Protein AF-A0A535Z3X6-F1 (afdb_monomer_lite)

Foldseek 3Di:
DDPPDDWFAKEWDDWAWAADPVDRQKIKIKTFIWTFDADAAFPDKAKAFPDDPDVDGLDPDDDDDFLRFDADPRGTGDGRSIGMRMDRDDQAKMKMWIDHPPDIGIYIDGHHPHDDD

Structure (mmCIF, N/CA/C/O backbone):
data_AF-A0A535Z3X6-F1
#
_entry.id   AF-A0A535Z3X6-F1
#
loop_
_atom_site.group_PDB
_atom_site.id
_atom_site.type_symbol
_atom_site.label_atom_id
_atom_site.label_alt_id
_atom_site.label_comp_id
_atom_site.label_asym_id
_atom_site.label_entity_id
_atom_site.label_seq_id
_atom_site.pdbx_PDB_ins_code
_atom_site.Cartn_x
_atom_site.Cartn_y
_atom_site.Cartn_z
_atom_site.occupancy
_atom_site.B_iso_or_equiv
_atom_site.auth_seq_id
_atom_site.auth_comp_id
_atom_site.auth_asym_id
_atom_site.auth_atom_id
_atom_site.pdbx_PDB_model_num
ATOM 1 N N . MET A 1 1 ? -25.530 9.236 23.873 1.00 33.88 1 MET A N 1
ATOM 2 C CA . MET A 1 1 ? -25.318 7.859 23.384 1.00 33.88 1 MET A CA 1
ATOM 3 C C . MET A 1 1 ? -24.532 7.975 22.097 1.00 33.88 1 MET A C 1
ATOM 5 O O . MET A 1 1 ? -25.044 8.572 21.159 1.00 33.88 1 MET A O 1
ATOM 9 N N . SER A 1 2 ? -23.265 7.555 22.117 1.00 38.88 2 SER A N 1
ATOM 10 C CA . SER A 1 2 ? -22.378 7.620 20.955 1.00 38.88 2 SER A CA 1
ATOM 11 C C . SER A 1 2 ? -22.986 6.841 19.804 1.00 38.88 2 SER A C 1
ATOM 13 O O . SER A 1 2 ? -23.329 5.670 19.959 1.00 38.88 2 SER A O 1
ATOM 15 N N . VAL A 1 3 ? -23.105 7.498 18.656 1.00 43.91 3 VAL A N 1
ATOM 16 C CA . VAL A 1 3 ? -23.276 6.818 17.380 1.00 43.91 3 VAL A CA 1
ATOM 17 C C . VAL A 1 3 ? -21.984 6.030 17.184 1.00 43.91 3 VAL A C 1
ATOM 19 O O . VAL A 1 3 ? -20.964 6.594 16.800 1.00 43.91 3 VAL A O 1
ATOM 22 N N . LEU A 1 4 ? -21.999 4.745 17.542 1.00 49.28 4 LEU A N 1
ATOM 23 C CA . LEU A 1 4 ? -21.045 3.764 17.033 1.00 49.28 4 LEU A CA 1
ATOM 24 C C . LEU A 1 4 ? -21.332 3.670 15.535 1.00 49.28 4 LEU A C 1
ATOM 26 O O . LEU A 1 4 ? -22.103 2.826 15.084 1.00 49.28 4 LEU A O 1
ATOM 30 N N . GLY A 1 5 ? -20.826 4.658 14.797 1.00 49.34 5 GLY A N 1
ATOM 31 C CA . GLY A 1 5 ? -20.870 4.679 13.350 1.00 49.34 5 GLY A CA 1
ATOM 32 C C . GLY A 1 5 ? -20.200 3.411 12.855 1.00 49.34 5 GLY A C 1
ATOM 33 O O . GLY A 1 5 ? -19.174 2.995 13.391 1.00 49.34 5 GLY A O 1
ATOM 34 N N . THR A 1 6 ? -20.826 2.775 11.873 1.00 55.25 6 THR A N 1
AT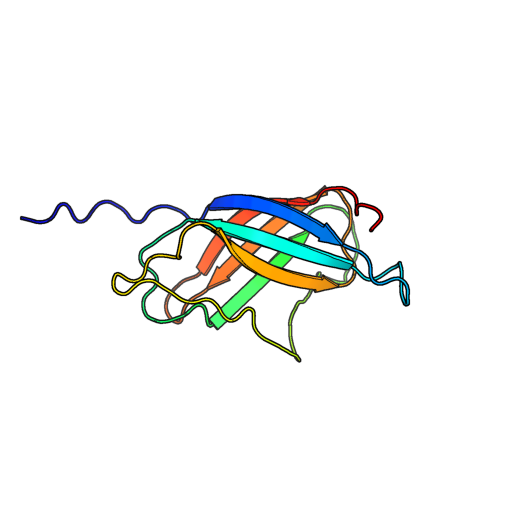OM 35 C CA . THR A 1 6 ? -20.239 1.682 11.100 1.00 55.25 6 THR A CA 1
ATOM 36 C C . THR A 1 6 ? -18.764 1.971 10.815 1.00 55.25 6 THR A C 1
ATOM 38 O O . THR A 1 6 ? -18.458 3.108 10.442 1.00 55.25 6 THR A O 1
ATOM 41 N N . PRO A 1 7 ? -17.865 0.980 10.976 1.00 61.44 7 PRO A N 1
ATOM 42 C CA . PRO A 1 7 ? -16.462 1.148 10.629 1.00 61.44 7 PRO A CA 1
ATOM 43 C C . PRO A 1 7 ? -16.345 1.734 9.224 1.00 61.44 7 PRO A C 1
ATOM 45 O O . PRO A 1 7 ? -16.982 1.237 8.292 1.00 61.44 7 PRO A O 1
ATOM 48 N N . LEU A 1 8 ? -15.565 2.802 9.079 1.00 72.81 8 LEU A N 1
ATOM 49 C CA . LEU A 1 8 ? -15.204 3.313 7.767 1.00 72.81 8 LEU A CA 1
ATOM 50 C C . LEU A 1 8 ? -14.409 2.215 7.056 1.00 72.81 8 LEU A C 1
ATOM 52 O O . LEU A 1 8 ? -13.427 1.728 7.630 1.00 72.81 8 LEU A O 1
ATOM 56 N N . PRO A 1 9 ? -14.824 1.813 5.842 1.00 79.69 9 PRO A N 1
ATOM 57 C CA . PRO A 1 9 ? -14.063 0.850 5.067 1.00 79.69 9 PRO A CA 1
ATOM 58 C C . PRO A 1 9 ? -12.667 1.410 4.795 1.00 79.69 9 PRO A C 1
ATOM 60 O O . PRO A 1 9 ? -12.490 2.626 4.685 1.00 79.69 9 PRO A O 1
ATOM 63 N N . LEU A 1 10 ? -11.685 0.516 4.692 1.00 84.94 10 LEU A N 1
ATOM 64 C CA . LEU A 1 10 ? -10.348 0.888 4.253 1.00 84.94 10 LEU A CA 1
ATOM 65 C C . LEU A 1 10 ? -10.427 1.457 2.832 1.00 84.94 10 LEU A C 1
ATOM 67 O O . LEU A 1 10 ? -11.106 0.895 1.972 1.00 84.94 10 LEU A O 1
ATOM 71 N N . ARG A 1 11 ? -9.750 2.579 2.592 1.00 86.81 11 ARG A N 1
ATOM 72 C CA . ARG A 1 11 ? -9.685 3.228 1.281 1.00 86.81 11 ARG A CA 1
ATOM 73 C C . ARG A 1 11 ? -8.288 3.775 1.034 1.00 86.81 11 ARG A C 1
ATOM 75 O O . ARG A 1 11 ? -7.654 4.305 1.945 1.00 86.81 11 ARG A O 1
ATOM 82 N N . ALA A 1 12 ? -7.846 3.706 -0.216 1.00 86.69 12 ALA A N 1
ATOM 83 C CA . ALA A 1 12 ? -6.664 4.421 -0.673 1.00 86.69 12 ALA A CA 1
ATOM 84 C C . ALA A 1 12 ? -7.004 5.857 -1.090 1.00 86.69 12 ALA A C 1
ATOM 86 O O . ALA A 1 12 ? -7.955 6.102 -1.833 1.00 86.69 12 ALA A O 1
ATOM 87 N N . LEU A 1 13 ? -6.208 6.802 -0.601 1.00 87.75 13 LEU A N 1
ATOM 88 C CA . LEU A 1 13 ? -6.321 8.233 -0.859 1.00 87.75 13 LEU A CA 1
ATOM 89 C C . LEU A 1 13 ? -5.414 8.682 -2.001 1.00 87.75 13 LEU A C 1
ATOM 91 O O . LEU A 1 13 ? -5.834 9.437 -2.876 1.00 87.75 13 LEU A O 1
ATOM 95 N N . ALA A 1 14 ? -4.163 8.231 -1.971 1.00 85.94 14 ALA A N 1
ATOM 96 C CA . ALA A 1 14 ? -3.144 8.589 -2.939 1.00 85.94 14 ALA A CA 1
ATOM 97 C C . ALA A 1 14 ? -2.154 7.438 -3.104 1.00 85.94 14 ALA A C 1
ATOM 99 O O . ALA A 1 14 ? -1.909 6.668 -2.175 1.00 85.94 14 ALA A O 1
ATOM 100 N N . VAL A 1 15 ? -1.583 7.339 -4.300 1.00 87.56 15 VAL A N 1
ATOM 101 C CA . VAL A 1 15 ? -0.558 6.353 -4.635 1.00 87.56 15 VAL A CA 1
ATOM 102 C C . VAL A 1 15 ? 0.602 7.083 -5.290 1.00 87.56 15 VAL A C 1
ATOM 104 O O . VAL A 1 15 ? 0.405 7.927 -6.164 1.00 87.56 15 VAL A O 1
ATOM 107 N N . SER A 1 16 ? 1.813 6.757 -4.860 1.00 86.19 16 SER A N 1
ATOM 108 C CA . SER A 1 16 ? 3.064 7.310 -5.364 1.00 86.19 16 SER A CA 1
ATOM 109 C C . SER A 1 16 ? 4.046 6.193 -5.681 1.00 86.19 16 SER A C 1
ATOM 111 O O . SER A 1 16 ? 3.956 5.095 -5.135 1.00 86.19 16 SER A O 1
ATOM 113 N N . ALA A 1 17 ? 4.971 6.489 -6.585 1.00 85.75 17 ALA A N 1
ATOM 114 C CA . ALA A 1 17 ? 5.862 5.527 -7.200 1.00 85.75 17 ALA A CA 1
ATOM 115 C C . ALA A 1 17 ? 7.243 6.154 -7.391 1.00 85.75 17 ALA A C 1
ATOM 117 O O . ALA A 1 17 ? 7.348 7.192 -8.046 1.00 85.75 17 ALA A O 1
ATOM 118 N N . HIS A 1 18 ? 8.293 5.541 -6.845 1.00 82.94 18 HIS A N 1
ATOM 119 C CA . HIS A 1 18 ? 9.656 6.060 -6.963 1.00 82.94 18 HIS A CA 1
ATOM 120 C C . HIS A 1 18 ? 10.679 4.953 -7.222 1.00 82.94 18 HIS A C 1
ATOM 122 O O . HIS A 1 18 ? 10.690 3.946 -6.518 1.00 82.94 18 HIS A O 1
ATOM 128 N N . TYR A 1 19 ? 11.578 5.158 -8.188 1.00 79.38 19 TYR A N 1
ATOM 129 C CA . TYR A 1 19 ? 12.653 4.212 -8.484 1.00 79.38 19 TYR A CA 1
ATOM 130 C C . TYR A 1 19 ? 13.979 4.619 -7.812 1.00 79.38 19 TYR A C 1
ATOM 132 O O . TYR A 1 19 ? 14.392 5.779 -7.883 1.00 79.38 19 TYR A O 1
ATOM 140 N N . PRO A 1 20 ? 14.718 3.675 -7.209 1.00 68.69 20 PRO A N 1
ATOM 141 C CA . PRO A 1 20 ? 16.101 3.887 -6.838 1.00 68.69 20 PRO A CA 1
ATOM 142 C C . PRO A 1 20 ? 16.985 3.855 -8.094 1.00 68.69 20 PRO A C 1
ATOM 144 O O . PRO A 1 20 ? 16.943 2.918 -8.888 1.00 68.69 20 PRO A O 1
ATOM 147 N N . ALA A 1 21 ? 17.863 4.849 -8.246 1.00 68.56 21 ALA A N 1
ATOM 148 C CA . ALA A 1 21 ? 18.785 4.939 -9.386 1.00 68.56 21 ALA A CA 1
ATOM 149 C C . ALA A 1 21 ? 19.719 3.717 -9.540 1.00 68.56 21 ALA A C 1
ATOM 151 O O . ALA A 1 21 ? 20.248 3.472 -10.621 1.00 68.56 21 ALA A O 1
ATOM 152 N N . SER A 1 22 ? 19.943 2.959 -8.463 1.00 68.75 22 SER A N 1
ATOM 153 C CA . SER A 1 22 ? 20.819 1.785 -8.436 1.00 68.75 22 SER A CA 1
ATOM 154 C C . SER A 1 22 ? 20.181 0.505 -8.980 1.00 68.75 22 SER A C 1
ATOM 156 O O . SER A 1 22 ? 20.918 -0.419 -9.318 1.00 68.75 22 SER A O 1
ATOM 158 N N . ASN A 1 23 ? 18.850 0.418 -9.040 1.00 69.81 23 ASN A N 1
ATOM 159 C CA . ASN A 1 23 ? 18.154 -0.754 -9.559 1.00 69.81 23 ASN A CA 1
ATOM 160 C C . ASN A 1 23 ? 16.774 -0.351 -10.109 1.00 69.81 23 ASN A C 1
ATOM 162 O O . ASN A 1 23 ? 15.815 -0.317 -9.341 1.00 69.81 23 ASN A O 1
ATOM 166 N N . PRO A 1 24 ? 16.667 -0.042 -11.415 1.00 66.81 24 PRO A N 1
ATOM 167 C CA . PRO A 1 24 ? 15.437 0.480 -12.010 1.00 66.81 24 PRO A CA 1
ATOM 168 C C . PRO A 1 24 ? 14.306 -0.552 -12.083 1.00 66.81 24 PRO A C 1
ATOM 170 O O . PRO A 1 24 ? 13.173 -0.185 -12.376 1.00 66.81 24 PRO A O 1
ATOM 173 N N . GLU A 1 25 ? 14.596 -1.833 -11.845 1.00 70.12 25 GLU A N 1
ATOM 174 C CA . GLU A 1 25 ? 13.578 -2.882 -11.851 1.00 70.12 25 GLU A CA 1
ATOM 175 C C . GLU A 1 25 ? 12.828 -2.976 -10.511 1.00 70.12 25 GLU A C 1
ATOM 177 O O . GLU A 1 25 ? 11.690 -3.442 -10.468 1.00 70.12 25 GLU A O 1
ATOM 182 N N . PHE A 1 26 ? 13.432 -2.489 -9.422 1.00 74.19 26 PHE A N 1
ATOM 183 C CA . PHE A 1 26 ? 12.757 -2.319 -8.137 1.00 74.19 26 PHE A CA 1
ATOM 184 C C . PHE A 1 26 ? 12.255 -0.892 -7.992 1.00 74.19 26 PHE A C 1
ATOM 186 O O . PHE A 1 26 ? 12.939 0.051 -8.369 1.00 74.19 26 PHE A O 1
ATOM 193 N N . TRP A 1 27 ? 11.100 -0.711 -7.365 1.00 75.19 27 TRP A N 1
ATOM 194 C CA . TRP A 1 27 ? 10.608 0.614 -7.010 1.00 75.19 27 TRP A CA 1
ATOM 195 C C . TRP A 1 27 ? 9.777 0.576 -5.733 1.00 75.19 27 TRP A C 1
ATOM 197 O O . TRP A 1 27 ? 9.285 -0.470 -5.302 1.00 75.19 27 TRP A O 1
ATOM 207 N N . ASP A 1 28 ? 9.702 1.737 -5.095 1.00 79.94 28 ASP A N 1
ATOM 208 C CA . ASP A 1 28 ? 8.912 1.970 -3.901 1.00 79.94 28 ASP A CA 1
ATOM 209 C C . ASP A 1 28 ? 7.525 2.465 -4.320 1.00 79.94 28 ASP A C 1
ATOM 211 O O . ASP A 1 28 ? 7.405 3.460 -5.039 1.00 79.94 28 ASP A O 1
ATOM 215 N N . VAL A 1 29 ? 6.481 1.795 -3.836 1.00 80.25 29 VAL A N 1
ATOM 216 C CA . VAL A 1 29 ? 5.090 2.234 -3.950 1.00 80.25 29 VAL A CA 1
ATOM 217 C C . VAL A 1 29 ? 4.631 2.721 -2.582 1.00 80.25 29 VAL A C 1
ATOM 219 O O . VAL A 1 29 ? 4.572 1.948 -1.626 1.00 80.25 29 VAL A O 1
ATOM 222 N N . GLY A 1 30 ? 4.340 4.015 -2.474 1.00 84.38 30 GLY A N 1
ATOM 223 C CA . GLY A 1 30 ? 3.769 4.630 -1.279 1.00 84.38 30 GLY A CA 1
ATOM 224 C C . GLY A 1 30 ? 2.264 4.789 -1.435 1.00 84.38 30 GLY A C 1
ATOM 225 O O . GLY A 1 30 ? 1.827 5.402 -2.407 1.00 84.38 30 GLY A O 1
ATOM 226 N N . VAL A 1 31 ? 1.485 4.264 -0.492 1.00 84.06 31 VAL A N 1
ATOM 227 C CA . VAL A 1 31 ? 0.021 4.335 -0.516 1.00 84.06 31 VAL A CA 1
ATOM 228 C C . VAL A 1 31 ? -0.484 5.015 0.741 1.00 84.06 31 VAL A C 1
ATOM 230 O O . VAL A 1 31 ? -0.275 4.507 1.840 1.00 84.06 31 VAL A O 1
ATOM 233 N N . ASP A 1 32 ? -1.180 6.130 0.563 1.00 87.81 32 ASP A N 1
ATOM 234 C CA . ASP A 1 32 ? -1.856 6.832 1.646 1.00 87.81 32 ASP A CA 1
ATOM 235 C C . ASP A 1 32 ? -3.228 6.213 1.871 1.00 87.81 32 ASP A C 1
ATOM 237 O O . ASP A 1 32 ? -4.025 6.097 0.939 1.00 87.81 32 ASP A O 1
ATOM 241 N N . LEU A 1 33 ? -3.510 5.823 3.110 1.00 85.00 33 LEU A N 1
ATOM 242 C CA . LEU A 1 33 ? -4.734 5.125 3.477 1.00 85.00 33 LEU A CA 1
ATOM 243 C C . LEU A 1 33 ? -5.589 5.948 4.441 1.00 85.00 33 LEU A C 1
ATOM 245 O O . LEU A 1 33 ? -5.089 6.689 5.292 1.00 85.00 33 LEU A O 1
ATOM 249 N N . GLU A 1 34 ? -6.899 5.753 4.333 1.00 85.81 34 GLU A N 1
ATOM 250 C CA . GLU A 1 34 ? -7.883 6.126 5.343 1.00 85.81 34 GLU A CA 1
ATOM 251 C C . GLU A 1 34 ? -8.732 4.914 5.729 1.00 85.81 34 GLU A C 1
ATOM 253 O O . GLU A 1 34 ? -8.935 3.986 4.949 1.00 85.81 34 GLU A O 1
ATOM 258 N N . GLY A 1 35 ? -9.237 4.920 6.955 1.00 82.56 35 GLY A N 1
ATOM 259 C CA . GLY A 1 35 ? -10.071 3.849 7.485 1.00 82.56 35 GLY A CA 1
ATOM 260 C C . GLY A 1 35 ? -10.062 3.869 9.006 1.00 82.56 35 GLY A C 1
ATOM 261 O O . GLY A 1 35 ? -9.276 4.594 9.626 1.00 82.56 35 GLY A O 1
ATOM 262 N N . CYS A 1 36 ? -10.934 3.084 9.635 1.00 77.81 36 CYS A N 1
ATOM 263 C CA . CYS A 1 36 ? -10.998 3.071 11.093 1.00 77.81 36 CYS A CA 1
ATOM 264 C C . CYS A 1 36 ? -11.281 1.706 11.730 1.00 77.81 36 CYS A C 1
ATOM 266 O O . CYS A 1 36 ? -11.404 0.677 11.066 1.00 77.81 36 CYS A O 1
ATOM 268 N N . CYS A 1 37 ? -11.382 1.755 13.064 1.00 77.06 37 CYS A N 1
ATOM 269 C CA . CYS A 1 37 ? -11.713 0.669 13.983 1.00 77.06 37 CYS A CA 1
ATOM 270 C C . CYS A 1 37 ? -10.641 -0.424 14.119 1.00 77.06 37 CYS A C 1
ATOM 272 O O . CYS A 1 37 ? -10.993 -1.558 14.439 1.00 77.06 37 CYS A O 1
ATOM 274 N N . TRP A 1 38 ? -9.376 -0.116 13.858 1.00 78.06 38 TRP A N 1
ATOM 275 C CA . TRP A 1 38 ? -8.257 -1.030 14.078 1.00 78.06 38 TRP A CA 1
ATOM 276 C C . TRP A 1 38 ? -7.974 -1.145 15.576 1.00 78.06 38 TRP A C 1
ATOM 278 O O . TRP A 1 38 ? -8.078 -0.157 16.303 1.00 78.06 38 TRP A O 1
ATOM 288 N N . THR A 1 39 ? -7.673 -2.346 16.067 1.00 70.25 39 THR A N 1
ATOM 289 C CA . THR A 1 39 ? -7.707 -2.580 17.522 1.00 70.25 39 THR A CA 1
ATOM 290 C C . THR A 1 39 ? -6.465 -2.083 18.258 1.00 70.25 39 THR A C 1
ATOM 292 O O . THR A 1 39 ? -6.576 -1.621 19.392 1.00 70.25 39 THR A O 1
ATOM 295 N N . ASP A 1 40 ? -5.281 -2.160 17.640 1.00 66.81 40 ASP A N 1
ATOM 296 C CA . ASP A 1 40 ? -4.040 -1.796 18.338 1.00 66.81 40 ASP A CA 1
ATOM 297 C C . ASP A 1 40 ? -2.917 -1.337 17.402 1.00 66.81 40 ASP A C 1
ATOM 299 O O . ASP A 1 40 ? -2.317 -0.285 17.627 1.00 66.81 40 ASP A O 1
ATOM 303 N N . ARG A 1 41 ? -2.615 -2.114 16.358 1.00 67.81 41 ARG A N 1
ATOM 304 C CA . ARG A 1 41 ? -1.648 -1.763 15.307 1.00 67.81 41 ARG A CA 1
ATOM 305 C C . ARG A 1 41 ? -1.918 -2.583 14.052 1.00 67.81 41 ARG A C 1
ATOM 307 O O . ARG A 1 41 ? -2.403 -3.709 14.153 1.00 67.81 41 ARG A O 1
ATOM 314 N N . ILE A 1 42 ? -1.529 -2.058 12.898 1.00 67.56 42 ILE A N 1
ATOM 315 C CA . ILE A 1 42 ? -1.423 -2.875 11.690 1.00 67.56 42 ILE A CA 1
ATOM 316 C C . ILE A 1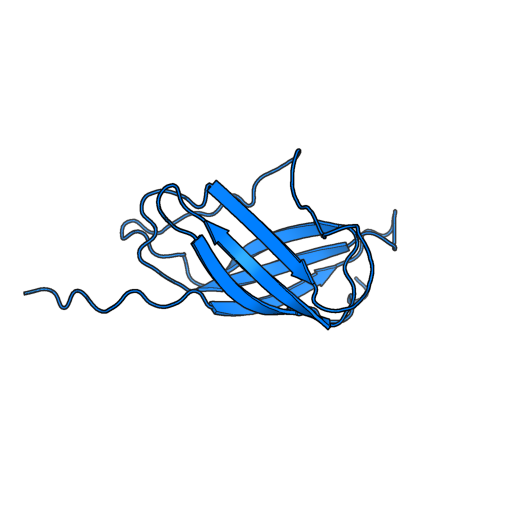 42 ? -0.187 -3.757 11.848 1.00 67.56 42 ILE A C 1
ATOM 318 O O . ILE A 1 42 ? 0.919 -3.264 12.069 1.00 67.56 42 ILE A O 1
ATOM 322 N N . VAL A 1 43 ? -0.397 -5.068 11.805 1.00 65.00 43 VAL A N 1
ATOM 323 C CA . VAL A 1 43 ? 0.672 -6.069 11.937 1.00 65.00 43 VAL A CA 1
ATOM 324 C C . VAL A 1 43 ? 1.167 -6.547 10.582 1.00 65.00 43 VAL A C 1
ATOM 326 O O . VAL A 1 43 ? 2.280 -7.059 10.478 1.00 65.00 43 VAL A O 1
ATOM 329 N N . HIS A 1 44 ? 0.339 -6.375 9.553 1.00 72.25 44 HIS A N 1
ATOM 330 C CA . HIS A 1 44 ? 0.603 -6.869 8.219 1.00 72.25 44 HIS A CA 1
ATOM 331 C C . HIS A 1 44 ? -0.029 -5.960 7.165 1.00 72.25 44 HIS A C 1
ATOM 333 O O . HIS A 1 44 ? -1.159 -5.502 7.330 1.00 72.25 44 HIS A O 1
ATOM 339 N N . ALA A 1 45 ? 0.707 -5.724 6.082 1.00 73.75 45 ALA A N 1
ATOM 340 C CA . ALA A 1 45 ? 0.185 -5.131 4.864 1.00 73.75 45 ALA A CA 1
ATOM 341 C C . ALA A 1 45 ? 0.819 -5.829 3.656 1.00 73.75 45 ALA A C 1
ATOM 343 O O . ALA A 1 45 ? 2.036 -6.040 3.637 1.00 73.75 45 ALA A O 1
ATOM 344 N N . ALA A 1 46 ? 0.007 -6.145 2.654 1.00 75.62 46 ALA A N 1
ATOM 345 C CA . ALA A 1 46 ? 0.420 -6.783 1.411 1.00 75.62 46 ALA A CA 1
ATOM 346 C C . ALA A 1 46 ? -0.212 -6.086 0.202 1.00 75.62 46 ALA A C 1
ATOM 348 O O . ALA A 1 46 ? -1.243 -5.427 0.314 1.00 75.62 46 ALA A O 1
ATOM 349 N N . MET A 1 47 ? 0.422 -6.228 -0.962 1.00 75.62 47 MET A N 1
ATOM 350 C CA . MET A 1 47 ? -0.080 -5.718 -2.236 1.00 75.62 47 MET A CA 1
ATOM 351 C C . MET A 1 47 ? -0.100 -6.847 -3.269 1.00 75.62 47 MET A C 1
ATOM 353 O O . MET A 1 47 ? 0.911 -7.502 -3.508 1.00 75.62 47 MET A O 1
ATOM 357 N N . HIS A 1 48 ? -1.248 -7.044 -3.909 1.00 75.62 48 HIS A N 1
ATOM 358 C CA . HIS A 1 48 ? -1.527 -8.102 -4.874 1.00 75.62 48 HIS A CA 1
ATOM 359 C C . HIS A 1 48 ? -1.871 -7.479 -6.228 1.00 75.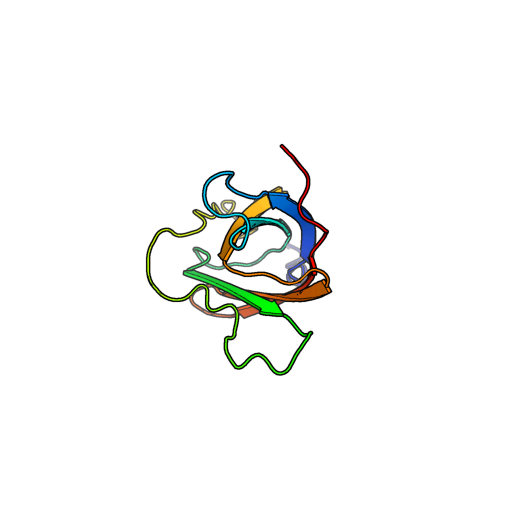62 48 HIS A C 1
ATOM 361 O O . HIS A 1 48 ? -2.825 -6.719 -6.329 1.00 75.62 48 HIS A O 1
ATOM 367 N N . GLN A 1 49 ? -1.121 -7.779 -7.289 1.00 68.88 49 GLN A N 1
ATOM 368 C CA . GLN A 1 49 ? -1.390 -7.218 -8.620 1.00 68.88 49 GLN A CA 1
ATOM 369 C C . GLN A 1 49 ? -2.196 -8.192 -9.479 1.00 68.88 49 GLN A C 1
ATOM 371 O O . GLN A 1 49 ? -1.896 -9.381 -9.509 1.00 68.88 49 GLN A O 1
ATOM 376 N N . ALA A 1 50 ? -3.206 -7.684 -10.190 1.00 57.56 50 ALA A N 1
ATOM 377 C CA . ALA A 1 50 ? -4.096 -8.513 -11.009 1.00 57.56 50 ALA A CA 1
ATOM 378 C C . ALA A 1 50 ? -3.502 -8.882 -12.385 1.00 57.56 50 ALA A C 1
ATOM 380 O O . ALA A 1 50 ? -3.985 -9.799 -13.048 1.00 57.56 50 ALA A O 1
ATOM 381 N N . SER A 1 51 ? -2.487 -8.151 -12.857 1.00 51.84 51 SER A N 1
ATOM 382 C CA . SER A 1 51 ? -1.960 -8.293 -14.215 1.00 51.84 51 SER A CA 1
ATOM 383 C C . SER A 1 51 ? -0.823 -9.316 -14.310 1.00 51.84 51 SER A C 1
ATOM 385 O O . SER A 1 51 ? 0.342 -8.970 -14.122 1.00 51.84 51 SER A O 1
ATOM 387 N N . GLY A 1 52 ? -1.172 -10.536 -14.720 1.00 41.62 52 GLY A N 1
ATOM 388 C CA . GLY A 1 52 ? -0.277 -11.456 -15.425 1.00 41.62 52 GLY A CA 1
ATOM 389 C C . GLY A 1 52 ? -0.005 -12.764 -14.691 1.00 41.62 52 GLY A C 1
ATOM 390 O O . GLY A 1 52 ? 0.178 -12.764 -13.481 1.00 41.62 52 GLY A O 1
ATOM 391 N N . ASP A 1 53 ? 0.061 -13.857 -15.456 1.00 34.66 53 ASP A N 1
ATOM 392 C CA . ASP A 1 53 ? 0.612 -15.172 -15.097 1.00 34.66 53 ASP A CA 1
ATOM 393 C C . ASP A 1 53 ? 2.094 -15.065 -14.676 1.00 34.66 53 ASP A C 1
ATOM 395 O O . ASP A 1 53 ? 3.014 -15.538 -15.344 1.00 34.66 53 ASP A O 1
ATOM 399 N N . VAL A 1 54 ? 2.329 -14.367 -13.573 1.00 37.16 54 VAL A N 1
ATOM 400 C CA . VAL A 1 54 ? 3.603 -14.199 -12.898 1.00 37.16 54 VAL A CA 1
ATOM 401 C C . VAL A 1 54 ? 3.401 -14.815 -11.519 1.00 37.16 54 VAL A C 1
ATOM 403 O O . VAL A 1 54 ? 2.878 -14.188 -10.604 1.00 37.16 54 VAL A O 1
ATOM 406 N N . ASP A 1 55 ? 3.835 -16.070 -11.384 1.00 33.09 55 ASP A N 1
ATOM 407 C CA . ASP A 1 55 ? 3.856 -16.883 -10.151 1.00 33.09 55 ASP A CA 1
ATOM 408 C C . ASP A 1 55 ? 4.724 -16.293 -9.019 1.00 33.09 55 ASP A C 1
ATOM 410 O O . ASP A 1 55 ? 4.966 -16.929 -7.994 1.00 33.09 55 ASP A O 1
ATOM 414 N N . SER A 1 56 ? 5.208 -15.064 -9.167 1.00 37.62 56 SER A N 1
ATOM 415 C CA . SER A 1 56 ? 5.653 -14.264 -8.040 1.00 37.62 56 SER A CA 1
ATOM 416 C C . SER A 1 56 ? 4.552 -13.271 -7.722 1.00 37.62 56 SER A C 1
ATOM 418 O O . SER A 1 56 ? 4.549 -12.145 -8.221 1.00 37.62 56 SER A O 1
ATOM 420 N N . ALA A 1 57 ? 3.638 -13.684 -6.839 1.00 36.03 57 ALA A N 1
ATOM 421 C CA . ALA A 1 57 ? 2.951 -12.734 -5.981 1.00 36.03 57 ALA A CA 1
ATOM 422 C C . ALA A 1 57 ? 3.982 -11.694 -5.525 1.00 36.03 57 ALA A C 1
ATOM 424 O O . ALA A 1 57 ? 5.100 -12.059 -5.147 1.00 36.03 57 ALA A O 1
ATOM 425 N N . GLY A 1 58 ? 3.625 -10.413 -5.600 1.00 38.84 58 GLY A N 1
ATOM 426 C CA . GLY A 1 58 ? 4.372 -9.342 -4.953 1.00 38.84 58 GLY A CA 1
ATOM 427 C C . GLY A 1 58 ? 4.337 -9.558 -3.440 1.00 38.84 58 GLY A C 1
ATOM 428 O O . GLY A 1 58 ? 3.655 -8.851 -2.712 1.00 38.84 58 GLY A O 1
ATOM 429 N N . PHE A 1 59 ? 5.016 -10.596 -2.958 1.00 37.75 59 PHE A N 1
ATOM 430 C CA . PHE A 1 59 ? 5.155 -10.918 -1.557 1.00 37.75 59 PHE A CA 1
ATOM 431 C C . PHE A 1 59 ? 6.064 -9.854 -0.957 1.00 37.75 59 PHE A C 1
ATOM 433 O O . PHE A 1 59 ? 7.286 -9.930 -1.062 1.00 37.75 59 PHE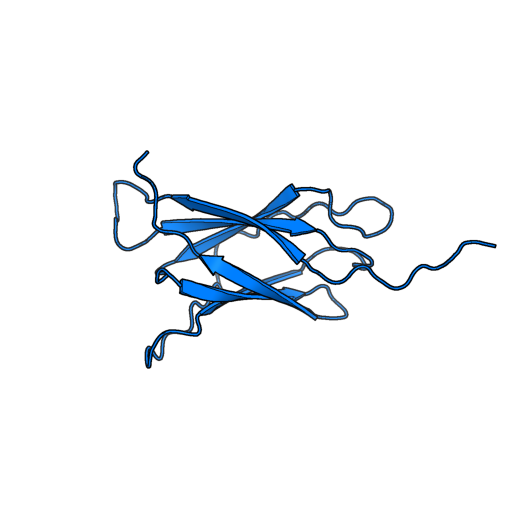 A O 1
ATOM 440 N N . VAL A 1 60 ? 5.477 -8.888 -0.255 1.00 42.47 60 VAL A N 1
ATOM 441 C CA . VAL A 1 60 ? 6.179 -8.211 0.838 1.00 42.47 60 VAL A CA 1
ATOM 442 C C . VAL A 1 60 ? 6.012 -9.099 2.070 1.00 42.47 60 VAL A C 1
ATOM 444 O O . VAL A 1 60 ? 5.196 -8.871 2.956 1.00 42.47 60 VAL A O 1
ATOM 447 N N . GLY A 1 61 ? 6.764 -10.198 2.054 1.00 37.47 61 GLY A N 1
ATOM 448 C CA . GLY A 1 61 ? 6.825 -11.203 3.101 1.00 37.47 61 GLY A CA 1
ATOM 449 C C . GLY A 1 61 ? 8.280 -11.569 3.368 1.00 37.47 61 GLY A C 1
ATOM 450 O O . GLY A 1 61 ? 8.914 -12.221 2.548 1.00 37.47 61 GLY A O 1
ATOM 451 N N . TYR A 1 62 ? 8.739 -11.166 4.554 1.00 31.97 62 TYR A N 1
ATOM 452 C CA . TYR A 1 62 ? 10.025 -11.424 5.216 1.00 31.97 62 TYR A CA 1
ATOM 453 C C . TYR A 1 62 ? 11.229 -10.520 4.895 1.00 31.97 62 TYR A C 1
ATOM 455 O O . TYR A 1 62 ? 12.070 -10.828 4.059 1.00 31.97 62 TYR A O 1
ATOM 463 N N . GLY A 1 63 ? 11.358 -9.490 5.751 1.00 36.81 63 GLY A N 1
ATOM 464 C CA . GLY A 1 63 ? 12.591 -8.767 6.102 1.00 36.81 63 GLY A CA 1
ATOM 465 C C . GLY A 1 63 ? 13.007 -7.719 5.072 1.00 36.81 63 GLY A C 1
ATOM 466 O O . GLY A 1 63 ? 13.334 -8.051 3.948 1.00 36.81 63 GLY A O 1
ATOM 467 N N . TYR A 1 64 ? 13.089 -6.422 5.334 1.00 39.22 64 TYR A N 1
ATOM 468 C CA . TYR A 1 64 ? 13.112 -5.556 6.514 1.00 39.22 64 TYR A CA 1
ATOM 469 C C . TYR A 1 64 ? 12.646 -4.204 5.931 1.00 39.22 64 TYR A C 1
ATOM 471 O O . TYR A 1 64 ? 13.147 -3.812 4.884 1.00 39.22 64 TYR A O 1
ATOM 479 N N . THR A 1 65 ? 11.679 -3.445 6.419 1.00 44.09 65 THR A N 1
ATOM 480 C CA . THR A 1 65 ? 11.181 -3.136 7.756 1.00 44.09 65 THR A CA 1
ATOM 481 C C . THR A 1 65 ? 9.746 -2.635 7.581 1.00 44.09 65 THR A C 1
ATOM 483 O O . THR A 1 65 ? 9.452 -1.985 6.579 1.00 44.09 65 THR A O 1
ATOM 486 N N . ASN A 1 66 ? 8.893 -2.941 8.556 1.00 46.53 66 ASN A N 1
ATOM 487 C CA . ASN A 1 66 ? 7.502 -2.505 8.697 1.00 46.53 66 ASN A CA 1
ATOM 488 C C . ASN A 1 66 ? 7.207 -1.106 8.120 1.00 46.53 66 ASN A C 1
ATOM 490 O O . ASN A 1 66 ? 7.982 -0.178 8.369 1.00 46.53 66 ASN A O 1
ATOM 494 N N . PRO A 1 67 ? 6.045 -0.883 7.483 1.00 50.31 67 PRO A N 1
ATOM 495 C CA . PRO A 1 67 ? 5.437 0.432 7.572 1.00 50.31 67 PRO A CA 1
ATOM 496 C C . PRO A 1 67 ? 5.094 0.655 9.053 1.00 50.31 67 PRO A C 1
ATOM 498 O O . PRO A 1 67 ? 4.183 0.027 9.591 1.00 50.31 67 PRO A O 1
ATOM 501 N N . ASP A 1 68 ? 5.864 1.486 9.754 1.00 53.34 68 ASP A N 1
ATOM 502 C CA . ASP A 1 68 ? 5.465 1.950 11.081 1.00 53.34 68 ASP A CA 1
ATOM 503 C C . ASP A 1 68 ? 4.196 2.789 10.909 1.00 53.34 68 ASP A C 1
ATOM 505 O O . ASP A 1 68 ? 4.237 3.944 10.486 1.00 53.34 68 ASP A O 1
ATOM 509 N N . ILE A 1 69 ? 3.051 2.176 11.194 1.00 64.38 69 ILE A N 1
ATOM 510 C CA . ILE A 1 69 ? 1.747 2.819 11.097 1.00 64.38 69 ILE A CA 1
ATOM 511 C C . ILE A 1 69 ? 1.314 3.222 12.499 1.00 64.38 69 ILE A C 1
ATOM 513 O O . ILE A 1 69 ? 1.093 2.375 13.367 1.00 64.38 69 ILE A O 1
ATOM 517 N N . GLN A 1 70 ? 1.187 4.528 12.722 1.00 66.69 70 GLN A N 1
ATOM 518 C CA . GLN A 1 70 ? 0.604 5.059 13.948 1.00 66.69 70 GLN A CA 1
ATOM 519 C C . GLN A 1 70 ? -0.907 5.193 13.802 1.00 66.69 70 GLN A C 1
ATOM 521 O O . GLN A 1 70 ? -1.406 5.961 12.978 1.00 66.69 70 GLN A O 1
ATOM 526 N N . LEU A 1 71 ? -1.625 4.461 14.651 1.00 72.25 71 LEU A N 1
ATOM 527 C CA . LEU A 1 71 ? -3.050 4.665 14.852 1.00 72.25 71 LEU A CA 1
ATOM 528 C C . LEU A 1 71 ? -3.288 5.851 15.789 1.00 72.25 71 LEU A C 1
ATOM 530 O O . LEU A 1 71 ? -2.499 6.128 16.697 1.00 72.25 71 LEU A O 1
ATOM 534 N N . LEU A 1 72 ? -4.410 6.529 15.581 1.00 79.06 72 LEU A N 1
ATOM 535 C CA . LEU A 1 72 ? -4.944 7.496 16.525 1.00 79.06 72 LEU A CA 1
ATOM 536 C C . LEU A 1 72 ? -5.473 6.775 17.783 1.00 79.06 72 LEU A C 1
ATOM 538 O O . LEU A 1 72 ? -5.748 5.573 17.739 1.00 79.06 72 LEU A O 1
ATOM 542 N N . PRO A 1 73 ? -5.646 7.480 18.920 1.00 79.62 73 PRO A N 1
ATOM 543 C CA . PRO A 1 73 ? -6.102 6.864 20.173 1.00 79.62 73 PRO A CA 1
ATOM 544 C C . PRO A 1 73 ? -7.458 6.144 20.097 1.00 79.62 73 PRO A C 1
ATOM 546 O O . PRO A 1 73 ? -7.765 5.335 20.967 1.00 79.62 73 PRO A O 1
ATOM 549 N N . ASP A 1 74 ? -8.276 6.448 19.090 1.00 78.56 74 ASP A N 1
ATOM 550 C CA . ASP A 1 74 ? -9.573 5.817 18.828 1.00 78.56 74 ASP A CA 1
ATOM 551 C C . ASP A 1 74 ? -9.486 4.582 17.905 1.00 78.56 74 ASP A C 1
ATOM 553 O O . ASP A 1 74 ? -10.516 4.020 17.528 1.00 78.56 74 ASP A O 1
ATOM 557 N N . GLY A 1 75 ? -8.273 4.161 17.530 1.00 77.25 75 GLY A N 1
ATOM 558 C CA . GLY A 1 75 ? -8.029 3.032 16.631 1.00 77.25 75 GLY A CA 1
ATOM 559 C C . GLY A 1 75 ? -8.214 3.364 15.148 1.00 77.25 75 GLY A C 1
ATOM 560 O O . GLY A 1 75 ? -8.226 2.465 14.305 1.00 77.25 75 GLY A O 1
ATOM 561 N N . SER A 1 76 ? -8.397 4.635 14.783 1.00 78.88 76 SER A N 1
ATOM 562 C CA . SER A 1 76 ? -8.418 5.046 13.377 1.00 78.88 7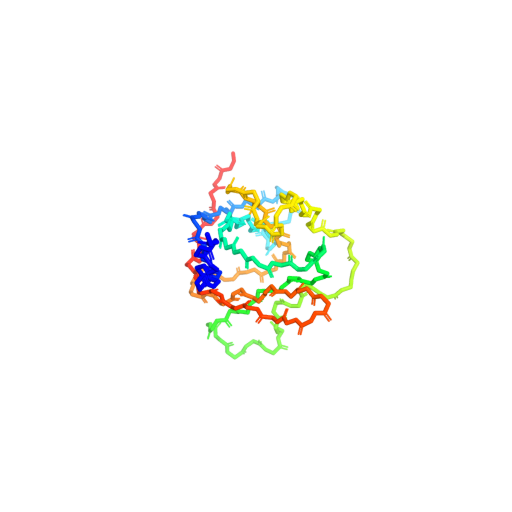6 SER A CA 1
ATOM 563 C C . SER A 1 76 ? -7.012 5.227 12.801 1.00 78.88 76 SER A C 1
ATOM 565 O O . SER A 1 76 ? -6.045 5.448 13.532 1.00 78.88 76 SER A O 1
ATOM 567 N N . LEU A 1 77 ? -6.885 5.110 11.476 1.00 78.50 77 LEU A N 1
ATOM 568 C CA . LEU A 1 77 ? -5.661 5.520 10.791 1.00 78.50 77 LEU A CA 1
ATOM 569 C C . LEU A 1 77 ? -5.567 7.042 10.837 1.00 78.50 77 LEU A C 1
ATOM 571 O O . LEU A 1 77 ? -6.558 7.731 10.588 1.00 78.50 77 LEU A O 1
ATOM 575 N N . ASN A 1 78 ? -4.377 7.576 11.115 1.00 75.56 78 ASN A N 1
ATOM 576 C CA . ASN A 1 78 ? -4.144 8.999 10.907 1.00 75.56 78 ASN A CA 1
ATOM 577 C C . ASN A 1 78 ? -4.390 9.308 9.414 1.00 75.56 78 ASN A C 1
ATOM 579 O O . ASN A 1 78 ? -3.861 8.574 8.572 1.00 75.56 78 ASN A O 1
ATOM 583 N N . PRO A 1 79 ? -5.195 10.321 9.047 1.00 71.25 79 PRO A N 1
ATOM 584 C CA . PRO A 1 79 ? -5.409 10.654 7.644 1.00 71.25 79 PRO A CA 1
ATOM 585 C C . PRO A 1 79 ? -4.085 10.832 6.891 1.00 71.25 79 PRO A C 1
ATOM 587 O O . PRO A 1 79 ? -3.201 11.557 7.346 1.00 71.25 79 PRO A O 1
ATOM 590 N N . GLY A 1 80 ? -3.947 10.159 5.745 1.00 71.50 80 GLY A N 1
ATOM 591 C CA . GLY A 1 80 ? -2.698 10.172 4.978 1.00 71.50 80 GLY A CA 1
ATOM 592 C C . GLY A 1 80 ? -1.611 9.258 5.551 1.00 71.50 80 GLY A C 1
ATOM 593 O O . GLY A 1 80 ? -0.428 9.504 5.340 1.00 71.50 80 GLY A O 1
ATOM 594 N N . THR A 1 81 ? -1.988 8.217 6.300 1.00 80.06 81 THR A N 1
ATOM 595 C CA . THR A 1 81 ? -1.039 7.184 6.730 1.00 80.06 81 THR A CA 1
ATOM 596 C C . THR A 1 81 ? -0.460 6.494 5.501 1.00 80.06 81 THR A C 1
ATOM 598 O O . THR A 1 81 ? -1.175 5.768 4.812 1.00 80.06 81 THR A O 1
ATOM 601 N N . THR A 1 82 ? 0.833 6.692 5.253 1.00 80.81 82 THR A N 1
ATOM 602 C CA . THR A 1 82 ? 1.529 6.077 4.123 1.00 80.81 82 THR A CA 1
ATOM 603 C C . THR A 1 82 ? 2.066 4.693 4.481 1.00 80.81 82 THR A C 1
ATOM 605 O O . THR A 1 82 ? 2.885 4.549 5.391 1.00 80.81 82 THR A O 1
ATOM 608 N N . ILE A 1 83 ? 1.697 3.682 3.699 1.00 77.62 83 ILE A N 1
ATOM 609 C CA . ILE A 1 83 ? 2.354 2.372 3.679 1.00 77.62 83 ILE A CA 1
ATOM 610 C C . ILE A 1 83 ? 3.300 2.313 2.484 1.00 77.62 83 ILE A C 1
ATOM 612 O O . ILE A 1 83 ? 2.914 2.666 1.373 1.00 77.62 83 ILE A O 1
ATOM 616 N N . LYS A 1 84 ? 4.541 1.869 2.702 1.00 78.19 84 LYS A N 1
ATOM 617 C CA . LYS A 1 84 ? 5.537 1.717 1.637 1.00 78.19 84 LYS A CA 1
ATOM 618 C C . LYS A 1 84 ? 5.764 0.247 1.319 1.00 78.19 84 LYS A C 1
ATOM 620 O O . LYS A 1 84 ? 6.109 -0.530 2.206 1.00 78.19 84 LYS A O 1
ATOM 625 N N . PHE A 1 85 ? 5.639 -0.095 0.046 1.00 77.75 85 PHE A N 1
ATOM 626 C CA . PHE A 1 85 ? 5.944 -1.410 -0.498 1.00 77.75 85 PHE A CA 1
ATOM 627 C C . PHE A 1 85 ? 7.163 -1.293 -1.409 1.00 77.75 85 PHE A C 1
ATOM 629 O O . PHE A 1 85 ? 7.205 -0.414 -2.263 1.00 77.75 85 PHE A O 1
ATOM 636 N N . ARG A 1 86 ? 8.156 -2.165 -1.233 1.00 77.44 86 ARG A N 1
ATOM 637 C CA . ARG A 1 86 ? 9.352 -2.222 -2.083 1.00 77.44 86 ARG A CA 1
ATOM 638 C C . ARG A 1 86 ? 9.375 -3.545 -2.823 1.00 77.44 86 ARG A C 1
ATOM 640 O O . ARG A 1 86 ? 9.310 -4.594 -2.186 1.00 77.44 86 ARG A O 1
ATOM 647 N N . GLY A 1 87 ? 9.507 -3.500 -4.141 1.00 75.75 87 GLY A N 1
ATOM 648 C CA . GLY A 1 87 ? 9.458 -4.708 -4.951 1.00 75.75 87 GLY A CA 1
ATOM 649 C C . GLY A 1 87 ? 9.459 -4.431 -6.445 1.00 75.75 87 GLY A C 1
ATOM 650 O O . GLY A 1 87 ? 9.648 -3.298 -6.888 1.00 75.75 87 GLY A O 1
ATOM 651 N N . TYR A 1 88 ? 9.244 -5.499 -7.202 1.00 76.31 88 TYR A N 1
ATOM 652 C CA . TYR A 1 88 ? 8.941 -5.438 -8.623 1.00 76.31 88 TYR A CA 1
ATOM 653 C C . TYR A 1 88 ? 7.430 -5.281 -8.773 1.00 76.31 88 TYR A C 1
ATOM 655 O O . TYR A 1 88 ? 6.688 -6.230 -8.523 1.00 76.31 88 TYR A O 1
ATOM 663 N N . PHE A 1 89 ? 6.977 -4.091 -9.159 1.00 76.06 89 PHE A N 1
ATOM 664 C CA . PHE A 1 89 ? 5.565 -3.839 -9.438 1.00 76.06 89 PHE A CA 1
ATOM 665 C C . PHE A 1 89 ? 5.350 -3.545 -10.923 1.00 76.06 89 PHE A C 1
ATOM 667 O O . PHE A 1 89 ? 6.177 -2.909 -11.577 1.00 76.06 89 PHE A O 1
ATOM 674 N N . SER A 1 90 ? 4.221 -4.000 -11.455 1.00 77.12 90 SER A N 1
ATOM 675 C CA . SER A 1 90 ? 3.696 -3.598 -12.760 1.00 77.12 90 SER A CA 1
ATOM 676 C C . SER A 1 90 ? 2.816 -2.356 -12.621 1.00 77.12 90 SER A C 1
ATOM 678 O O . SER A 1 90 ? 2.165 -2.154 -11.598 1.00 77.12 90 SER A O 1
ATOM 680 N N . VAL A 1 91 ? 2.749 -1.520 -13.653 1.00 82.88 91 VAL A N 1
ATOM 681 C CA . VAL A 1 91 ? 1.757 -0.436 -13.714 1.00 82.88 91 VAL A CA 1
ATOM 682 C C . VAL A 1 91 ? 0.386 -1.061 -13.953 1.00 82.88 91 VAL A C 1
ATOM 684 O O . VAL A 1 91 ? 0.230 -1.850 -14.885 1.00 82.88 91 VAL A O 1
ATOM 687 N N . GLY A 1 92 ? -0.610 -0.740 -13.128 1.00 84.06 92 GLY A N 1
ATOM 688 C CA . GLY A 1 92 ? -1.908 -1.405 -13.232 1.00 84.06 92 GLY A CA 1
ATOM 689 C C . GLY A 1 92 ? -2.712 -1.446 -11.939 1.00 84.06 92 GLY A C 1
ATOM 690 O O . GLY A 1 92 ? -2.348 -0.836 -10.935 1.00 84.06 92 GLY A O 1
ATOM 691 N N . LEU A 1 93 ? -3.825 -2.176 -11.990 1.00 85.12 93 LEU A N 1
ATOM 692 C CA . LEU A 1 93 ? -4.676 -2.417 -10.831 1.00 85.12 93 LEU A CA 1
ATOM 693 C C . LEU A 1 93 ? -3.988 -3.383 -9.857 1.00 85.12 93 LEU A C 1
ATOM 695 O O . LEU A 1 93 ? -3.484 -4.439 -10.254 1.00 85.12 93 LEU A O 1
ATOM 699 N N . ALA A 1 94 ? -4.018 -3.029 -8.579 1.00 81.38 94 ALA A N 1
ATOM 700 C CA . ALA A 1 94 ? -3.589 -3.875 -7.481 1.00 81.38 94 ALA A CA 1
ATOM 701 C C . ALA A 1 94 ? -4.600 -3.805 -6.333 1.00 81.38 94 ALA A C 1
ATOM 703 O O . ALA A 1 94 ? -5.227 -2.772 -6.129 1.00 81.38 94 ALA A O 1
ATOM 704 N N . ALA A 1 95 ? -4.727 -4.880 -5.570 1.00 83.94 95 ALA A N 1
ATOM 705 C CA . ALA A 1 95 ? -5.419 -4.906 -4.293 1.00 83.94 95 ALA A CA 1
ATOM 706 C C . ALA A 1 95 ? -4.391 -4.774 -3.168 1.00 83.94 95 ALA A C 1
ATOM 708 O O . ALA A 1 95 ? -3.310 -5.359 -3.228 1.00 83.94 95 ALA A O 1
ATOM 709 N N . ILE A 1 96 ? -4.715 -4.005 -2.141 1.00 80.56 96 ILE A N 1
ATOM 710 C CA . ILE A 1 96 ? -3.910 -3.894 -0.929 1.00 80.56 96 ILE A CA 1
ATOM 711 C C . ILE A 1 96 ? -4.691 -4.531 0.196 1.00 80.56 96 ILE A C 1
ATOM 713 O O . ILE A 1 96 ? -5.804 -4.093 0.472 1.00 80.56 96 ILE A O 1
ATOM 717 N N . GLU A 1 97 ? -4.082 -5.500 0.864 1.00 82.31 97 GLU A N 1
ATOM 718 C CA . GLU A 1 97 ? -4.586 -6.073 2.104 1.00 82.31 97 GLU A CA 1
ATOM 719 C C . GLU A 1 97 ? -3.864 -5.429 3.288 1.00 82.31 97 GLU A C 1
ATOM 721 O O . GLU A 1 97 ? -2.641 -5.269 3.290 1.00 82.31 97 GLU A O 1
ATOM 726 N N . VAL A 1 98 ? -4.621 -5.055 4.314 1.00 79.81 98 VAL A N 1
ATOM 727 C CA . VAL A 1 98 ? -4.106 -4.535 5.579 1.00 79.81 98 VAL A CA 1
ATOM 728 C C . VAL A 1 98 ? -4.783 -5.277 6.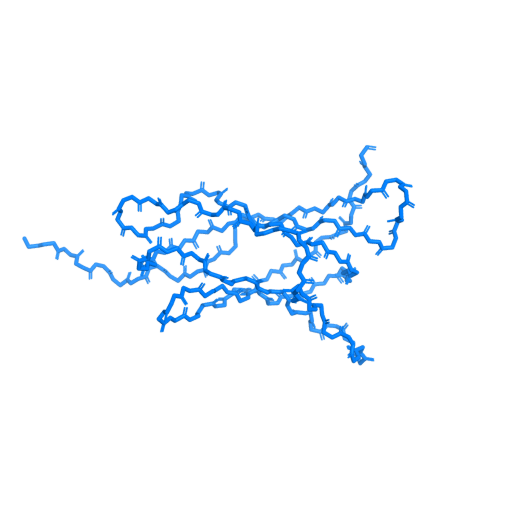719 1.00 79.81 98 VAL A C 1
ATOM 730 O O . VAL A 1 98 ? -6.011 -5.328 6.774 1.00 79.81 98 VAL A O 1
ATOM 733 N N . CYS A 1 99 ? -4.000 -5.815 7.654 1.00 77.19 99 CYS A N 1
ATOM 734 C CA . CYS A 1 99 ? -4.516 -6.577 8.789 1.00 77.19 99 CYS A CA 1
ATOM 735 C C . CYS A 1 99 ? -4.033 -6.030 10.137 1.00 77.19 99 CYS A C 1
ATOM 737 O O . CYS A 1 99 ? -2.858 -5.682 10.310 1.00 77.19 99 CYS A O 1
ATOM 739 N N . ASP A 1 100 ? -4.932 -6.033 11.123 1.00 77.62 100 ASP A N 1
ATOM 740 C CA . ASP A 1 100 ? -4.570 -6.025 12.543 1.00 77.62 100 ASP A CA 1
ATOM 741 C C . ASP A 1 100 ? -4.583 -7.457 13.109 1.00 77.62 100 ASP A C 1
ATOM 743 O O . ASP A 1 100 ? -4.648 -8.441 12.373 1.00 77.62 100 ASP A O 1
ATOM 747 N N . ASN A 1 101 ? -4.500 -7.584 14.433 1.00 76.25 101 ASN A N 1
ATOM 748 C CA . ASN A 1 101 ? -4.515 -8.876 15.121 1.00 76.25 101 ASN A CA 1
ATOM 749 C C . ASN A 1 101 ? -5.848 -9.645 15.014 1.00 76.25 101 ASN A C 1
ATOM 751 O O . ASN A 1 101 ? -5.906 -10.806 15.419 1.00 76.25 101 ASN A O 1
ATOM 755 N N . HIS A 1 102 ? -6.919 -9.023 14.520 1.00 78.75 102 HIS A N 1
ATOM 756 C CA . HIS A 1 102 ? -8.276 -9.566 14.561 1.00 78.75 102 HIS A CA 1
ATOM 757 C C . HIS A 1 102 ? -8.924 -9.689 13.181 1.00 78.75 102 HIS A C 1
ATOM 759 O O . HIS A 1 102 ? -9.796 -10.541 13.001 1.00 78.75 102 HIS A O 1
ATOM 765 N N . ARG A 1 103 ? -8.553 -8.839 12.220 1.00 78.88 103 ARG A N 1
ATOM 766 C CA . ARG A 1 103 ? -9.180 -8.794 10.894 1.00 78.88 103 ARG A CA 1
ATOM 767 C C . ARG A 1 103 ? -8.273 -8.189 9.828 1.00 78.88 103 ARG A C 1
ATOM 769 O O . ARG A 1 103 ? -7.373 -7.410 10.129 1.00 78.88 103 ARG A O 1
ATOM 776 N N . CYS A 1 104 ? -8.614 -8.491 8.581 1.00 79.44 104 CYS A N 1
ATOM 777 C CA . CYS A 1 104 ? -8.031 -7.903 7.383 1.00 79.44 104 CYS A CA 1
ATOM 778 C C . CYS A 1 104 ? -9.076 -7.066 6.640 1.00 79.44 104 CYS A C 1
ATOM 780 O O . CYS A 1 104 ? -10.273 -7.365 6.687 1.00 79.44 104 CYS A O 1
ATOM 782 N N . ALA A 1 105 ? -8.625 -6.009 5.977 1.00 82.44 105 ALA A N 1
ATOM 783 C CA . ALA A 1 105 ? -9.416 -5.210 5.059 1.00 82.44 105 ALA A CA 1
ATOM 784 C C . ALA A 1 105 ? -8.636 -5.009 3.763 1.00 82.44 105 ALA A C 1
ATOM 786 O O . ALA A 1 105 ? -7.411 -4.892 3.785 1.00 82.44 105 ALA A O 1
ATOM 787 N N . GLU A 1 106 ? -9.365 -4.927 2.656 1.00 84.00 106 GLU A N 1
ATOM 788 C CA . GLU A 1 106 ? -8.789 -4.753 1.330 1.00 84.00 106 GLU A CA 1
ATOM 789 C C . GLU A 1 106 ? -9.261 -3.449 0.688 1.00 84.00 106 GLU A C 1
ATOM 791 O O . GLU A 1 106 ? -10.386 -2.995 0.918 1.00 84.00 106 GLU A O 1
ATOM 796 N N . THR A 1 107 ? -8.401 -2.849 -0.131 1.00 86.38 107 THR A N 1
ATOM 797 C CA . THR A 1 107 ? -8.764 -1.749 -1.029 1.00 86.38 107 THR A CA 1
ATOM 798 C C . THR A 1 107 ? -8.043 -1.905 -2.357 1.00 86.38 107 THR A C 1
ATOM 800 O O . THR A 1 107 ? -6.848 -2.193 -2.398 1.00 86.38 107 THR A O 1
ATOM 803 N N . ASP A 1 108 ? -8.754 -1.643 -3.447 1.00 87.31 108 ASP A N 1
ATOM 804 C CA . ASP A 1 108 ? -8.145 -1.565 -4.770 1.00 87.31 108 ASP A CA 1
ATOM 805 C C . ASP A 1 108 ? -7.412 -0.233 -4.953 1.00 87.31 108 ASP A C 1
ATOM 807 O O . ASP A 1 108 ? -7.854 0.818 -4.474 1.00 87.31 108 ASP A O 1
ATOM 811 N N . VAL A 1 109 ? -6.299 -0.278 -5.680 1.00 86.50 109 VAL A N 1
ATOM 812 C CA . VAL A 1 109 ? -5.481 0.870 -6.058 1.00 86.50 109 VAL A CA 1
ATOM 813 C C . VAL A 1 109 ? -5.035 0.779 -7.508 1.00 86.50 109 VAL A C 1
ATOM 815 O O . VAL A 1 109 ? -4.759 -0.295 -8.040 1.00 86.50 109 VAL A O 1
ATOM 818 N N . GLN A 1 110 ? -4.897 1.938 -8.142 1.00 89.06 110 GLN A N 1
ATOM 819 C CA . GLN A 1 110 ? -4.227 2.053 -9.428 1.00 89.06 110 GLN A CA 1
ATOM 820 C C . GLN A 1 110 ? -2.764 2.413 -9.174 1.00 89.06 110 GLN A C 1
ATOM 822 O O . GLN A 1 110 ? -2.466 3.540 -8.778 1.00 89.06 110 GLN A O 1
ATOM 827 N N . VAL A 1 111 ? -1.853 1.469 -9.405 1.00 84.06 111 VAL A N 1
ATOM 828 C CA . VAL A 1 111 ? -0.416 1.732 -9.337 1.00 84.06 111 VAL A CA 1
ATOM 829 C C . VAL A 1 111 ? -0.029 2.571 -10.565 1.00 84.06 111 VAL A C 1
ATOM 831 O O . VAL A 1 111 ? -0.259 2.116 -11.694 1.00 84.06 111 VAL A O 1
ATOM 834 N N . PRO A 1 112 ? 0.488 3.802 -10.381 1.00 85.12 112 PRO A N 1
ATOM 835 C CA . PRO A 1 112 ? 0.854 4.680 -11.486 1.00 85.12 112 PRO A CA 1
ATOM 836 C C . PRO A 1 112 ? 2.215 4.294 -12.078 1.00 85.12 112 PRO A C 1
ATOM 838 O O . PRO A 1 112 ? 2.958 3.502 -11.502 1.00 85.12 112 PRO A O 1
ATOM 841 N N . GLU A 1 113 ? 2.565 4.886 -13.220 1.00 84.12 113 GLU A N 1
ATOM 842 C CA . GLU A 1 113 ? 3.937 4.835 -13.732 1.00 84.12 113 GLU A CA 1
ATOM 843 C C . GLU A 1 113 ? 4.913 5.467 -12.729 1.00 84.12 113 GLU A C 1
ATOM 845 O O . GLU A 1 113 ? 4.596 6.464 -12.071 1.00 84.12 113 GLU A O 1
ATOM 850 N N . ALA A 1 114 ? 6.116 4.899 -12.621 1.00 73.19 114 ALA A N 1
ATOM 851 C CA . ALA A 1 114 ? 7.162 5.463 -11.780 1.00 73.19 114 ALA A CA 1
ATOM 852 C C . ALA A 1 114 ? 7.612 6.824 -12.328 1.00 73.19 114 ALA A C 1
ATOM 854 O O . ALA A 1 114 ? 7.953 6.954 -13.505 1.00 73.19 114 ALA A O 1
ATOM 855 N N . GLN A 1 115 ? 7.625 7.843 -11.468 1.00 67.56 115 GLN A N 1
ATOM 856 C CA . GLN A 1 115 ? 8.052 9.180 -11.868 1.00 67.56 115 GLN A CA 1
ATOM 857 C C . GLN A 1 115 ? 9.568 9.340 -11.717 1.00 67.56 115 GLN A C 1
ATOM 859 O O . GLN A 1 115 ? 10.117 8.965 -10.674 1.00 67.56 115 GLN A O 1
ATOM 864 N N . PRO A 1 116 ? 10.248 9.930 -12.718 1.00 62.84 116 PRO A N 1
ATOM 865 C CA . PRO A 1 116 ? 11.627 10.357 -12.574 1.00 62.84 116 PRO A CA 1
ATOM 866 C C . PRO A 1 116 ? 11.824 11.376 -11.466 1.00 62.84 116 PRO A C 1
ATOM 868 O O . PRO A 1 116 ? 11.156 12.408 -11.455 1.00 62.84 116 PRO A O 1
ATOM 871 N N . GLY A 1 117 ? 12.724 11.040 -10.537 1.00 55.59 117 GLY A N 1
ATOM 872 C CA . GLY A 1 117 ? 13.216 11.944 -9.495 1.00 55.59 117 GLY A CA 1
ATOM 873 C C . GLY A 1 117 ? 14.193 12.981 -10.028 1.00 55.59 117 GLY A C 1
ATOM 874 O O . GLY A 1 117 ? 14.866 12.694 -11.045 1.00 55.59 117 GLY A O 1
#

Radius of gyration: 15.03 Å; chains: 1; bounding box: 46×29×39 Å

Secondary structure (DSSP, 8-state):
------PPPPEEEEEEEE--TT-TT-EEEEEEEE----SS---EEEEEE-SS--S------SSS-----PBPTTSPBPTTEEEEEEE---SEEEEEEEE-SS-EEEEEEEEPPPBP-

Sequence (117 aa):
MSVLGTPLPLRALAVSAHYPASNPEFWDVGVDLEGCCWTDRIVHAAMHQASGDVDSAGFVGYGYTNPDIQLLPDGSLNPGTTIKFRGYFSVGLAAIEVCDNHRCAETDVQVPEAQPG

pLDDT: mean 70.07, std 16.08, range [31.97, 89.06]